Protein AF-A0A527GXH6-F1 (afdb_monomer)

Mean predicted aligned error: 3.89 Å

Nearest PDB structures (foldseek):
  8hs6-assembly3_G  TM=9.289E-01  e=4.485E-08  Brucella melitensis bv. 1 str. 16M
  8hs6-assembly1_B  TM=9.301E-01  e=9.173E-08  Brucella melitensis bv. 1 str. 16M
  8hdi-assembly2_D  TM=9.295E-01  e=1.115E-07  Brucella melitensis bv. 1 str. 16M
  5x8h-assembly1_C  TM=9.737E-01  e=6.050E-07  Chryseobacterium sp. CA49
  6lln-assembly1_A  TM=9.615E-01  e=5.669E-07  Pseudomonas aeruginosa PAO1

Structure (mmCIF, N/CA/C/O backbone):
data_AF-A0A527GXH6-F1
#
_entry.id   AF-A0A527GXH6-F1
#
loop_
_atom_site.group_PDB
_atom_site.id
_atom_site.type_symbol
_atom_site.label_atom_id
_atom_site.label_alt_id
_atom_site.label_comp_id
_atom_site.label_asym_id
_atom_site.label_entity_id
_atom_site.label_seq_id
_atom_site.pdbx_PDB_ins_code
_atom_site.Cartn_x
_atom_site.Cartn_y
_atom_site.Cartn_z
_atom_site.occupancy
_atom_site.B_iso_or_equiv
_atom_site.auth_seq_id
_atom_site.auth_comp_id
_atom_site.auth_asym_id
_atom_site.auth_atom_id
_atom_site.pdbx_PDB_model_num
ATOM 1 N N . MET A 1 1 ? -20.724 15.664 12.481 1.00 61.12 1 MET A N 1
ATOM 2 C CA . MET A 1 1 ? -19.426 14.979 12.651 1.00 61.12 1 MET A CA 1
ATOM 3 C C . MET A 1 1 ? -19.543 13.480 12.367 1.00 61.12 1 MET A C 1
ATOM 5 O O . MET A 1 1 ? -18.923 13.051 11.409 1.00 61.12 1 MET A O 1
ATOM 9 N N . ALA A 1 2 ? -20.440 12.724 13.018 1.00 71.62 2 ALA A N 1
ATOM 10 C CA . ALA A 1 2 ? -20.613 11.273 12.783 1.00 71.62 2 ALA A CA 1
ATOM 11 C C . ALA A 1 2 ? -20.874 10.830 11.319 1.00 71.62 2 ALA A C 1
ATOM 13 O O . ALA A 1 2 ? -20.436 9.764 10.898 1.00 71.62 2 ALA A O 1
ATOM 14 N N . ALA A 1 3 ? -21.579 11.635 10.515 1.00 76.25 3 ALA A N 1
ATOM 15 C CA . ALA A 1 3 ? -21.796 11.320 9.097 1.00 76.25 3 ALA A CA 1
ATOM 16 C C . ALA A 1 3 ? -20.503 11.400 8.264 1.00 76.25 3 ALA A C 1
ATOM 18 O O . ALA A 1 3 ? -20.325 10.612 7.341 1.00 76.25 3 ALA A O 1
ATOM 19 N N . LEU A 1 4 ? -19.600 12.322 8.615 1.00 72.56 4 LEU A N 1
ATOM 20 C CA . LEU A 1 4 ? -18.325 12.508 7.927 1.00 72.56 4 LEU A CA 1
ATOM 21 C C . LEU A 1 4 ? -17.381 11.337 8.219 1.00 72.56 4 LEU A C 1
ATOM 23 O O . LEU A 1 4 ? -16.821 10.769 7.291 1.00 72.56 4 LEU A O 1
ATOM 27 N N . GLU A 1 5 ? -17.289 10.912 9.482 1.00 77.62 5 GLU A N 1
ATOM 28 C CA . GLU A 1 5 ? -16.522 9.719 9.875 1.00 77.62 5 GLU A CA 1
ATOM 29 C C . GLU A 1 5 ? -17.008 8.467 9.140 1.00 77.62 5 GLU A C 1
ATOM 31 O O . GLU A 1 5 ? -16.206 7.681 8.652 1.00 77.62 5 GLU A O 1
ATOM 36 N N . LYS A 1 6 ? -18.329 8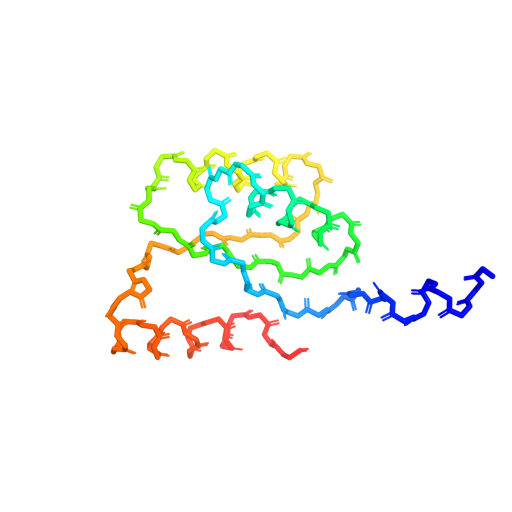.307 8.991 1.00 80.31 6 LYS A N 1
ATOM 37 C CA . LYS A 1 6 ? -18.907 7.163 8.280 1.00 80.31 6 LYS A CA 1
ATOM 38 C C . LYS A 1 6 ? -18.653 7.198 6.767 1.00 80.31 6 LYS A C 1
ATOM 40 O O . LYS A 1 6 ? -18.555 6.140 6.157 1.00 80.31 6 LYS A O 1
ATOM 45 N N . MET A 1 7 ? -18.559 8.383 6.153 1.00 79.81 7 MET A N 1
ATOM 46 C CA . MET A 1 7 ? -18.245 8.521 4.720 1.00 79.81 7 MET A CA 1
ATOM 47 C C . MET A 1 7 ? -16.794 8.150 4.389 1.00 79.81 7 MET A C 1
ATOM 49 O O . MET A 1 7 ? -16.531 7.750 3.259 1.00 79.81 7 MET A O 1
ATOM 53 N N . PHE A 1 8 ? -15.881 8.255 5.358 1.00 80.62 8 PHE A N 1
ATOM 54 C CA . PHE A 1 8 ? -14.451 7.978 5.182 1.00 80.62 8 PHE A CA 1
ATOM 55 C C . PHE A 1 8 ? -13.964 6.763 5.988 1.00 80.62 8 PHE A C 1
ATOM 57 O O . PHE A 1 8 ? -12.767 6.605 6.217 1.00 80.62 8 PHE A O 1
ATOM 64 N N . ASP A 1 9 ? -14.877 5.885 6.406 1.00 88.56 9 ASP A N 1
ATOM 65 C CA . ASP A 1 9 ? -14.530 4.669 7.137 1.00 88.56 9 ASP A CA 1
ATOM 66 C C . ASP A 1 9 ? -13.948 3.603 6.197 1.00 88.56 9 ASP A C 1
ATOM 68 O O . ASP A 1 9 ? -14.657 2.993 5.391 1.00 88.56 9 ASP A O 1
ATOM 72 N N . VAL A 1 10 ? -12.643 3.372 6.323 1.00 93.38 10 VAL A N 1
ATOM 73 C CA . VAL A 1 10 ? -11.886 2.384 5.542 1.00 93.38 10 VAL A CA 1
ATOM 74 C C . VAL A 1 10 ? -11.496 1.151 6.358 1.00 93.38 10 VAL A C 1
ATOM 76 O O . VAL A 1 10 ? -10.746 0.301 5.874 1.00 93.38 10 VAL A O 1
ATOM 79 N N . ARG A 1 11 ? -12.021 1.003 7.581 1.00 93.19 11 ARG A N 1
ATOM 80 C CA . ARG A 1 11 ? -11.687 -0.135 8.445 1.00 93.19 11 ARG A CA 1
ATOM 81 C C . ARG A 1 11 ? -12.023 -1.459 7.766 1.00 93.19 11 ARG A C 1
ATOM 83 O O . ARG A 1 11 ? -13.131 -1.671 7.272 1.00 93.19 11 ARG A O 1
ATOM 90 N N . GLY A 1 12 ? -11.047 -2.362 7.752 1.00 90.62 12 GLY A N 1
ATOM 91 C CA . GLY A 1 12 ? -11.159 -3.690 7.154 1.00 90.62 12 GLY A CA 1
ATOM 92 C C . GLY A 1 12 ? -11.191 -3.709 5.624 1.00 90.62 12 GLY A C 1
ATOM 93 O O . GLY A 1 12 ? -11.308 -4.794 5.063 1.00 90.62 12 GLY A O 1
ATOM 94 N N . LYS A 1 13 ? -11.085 -2.556 4.948 1.00 92.69 13 LYS A N 1
ATOM 95 C CA . LYS A 1 13 ? -11.034 -2.475 3.484 1.00 92.69 13 LYS A CA 1
ATOM 96 C C . LYS A 1 13 ? -9.630 -2.731 2.965 1.00 92.69 13 LYS A C 1
ATOM 98 O O . LYS A 1 13 ? -8.649 -2.334 3.589 1.00 92.69 13 LYS A O 1
ATOM 103 N N . SER A 1 14 ? -9.550 -3.329 1.785 1.00 94.00 14 SER A N 1
ATOM 104 C CA . SER A 1 14 ? -8.304 -3.444 1.029 1.00 94.00 14 SER A CA 1
ATOM 105 C C . SER A 1 14 ? -8.086 -2.197 0.170 1.00 94.00 14 SER A C 1
ATOM 107 O O . SER A 1 14 ? -8.960 -1.811 -0.606 1.00 94.00 14 SER A O 1
ATOM 109 N N . VAL A 1 15 ? -6.918 -1.565 0.290 1.00 95.19 15 VAL A N 1
ATOM 110 C CA . VAL A 1 15 ? -6.566 -0.320 -0.410 1.00 95.19 15 VAL A CA 1
ATOM 111 C C . VAL A 1 15 ? -5.256 -0.505 -1.165 1.00 95.19 15 VAL A C 1
ATOM 113 O O . VAL A 1 15 ? -4.296 -1.045 -0.627 1.00 95.19 15 VAL A O 1
ATOM 116 N N . ILE A 1 16 ? -5.199 -0.025 -2.408 1.00 96.25 16 ILE A N 1
ATOM 117 C CA . ILE A 1 16 ? -3.960 0.054 -3.188 1.00 96.25 16 ILE A CA 1
ATOM 118 C C . ILE A 1 16 ? -3.565 1.520 -3.320 1.00 96.25 16 ILE A C 1
ATOM 120 O O . ILE A 1 16 ? -4.367 2.341 -3.763 1.00 96.25 16 ILE A O 1
ATOM 124 N N . VAL A 1 17 ? -2.317 1.832 -2.980 1.00 96.88 17 VAL A N 1
ATOM 125 C CA . VAL A 1 17 ? -1.728 3.162 -3.143 1.00 96.88 17 VAL A CA 1
ATOM 126 C C . VAL A 1 17 ? -0.564 3.075 -4.122 1.00 96.88 17 VAL A C 1
ATOM 128 O O . VAL A 1 17 ? 0.461 2.460 -3.836 1.00 96.88 17 VAL A O 1
ATOM 131 N N . THR A 1 18 ? -0.715 3.686 -5.295 1.00 96.38 18 THR A N 1
ATOM 132 C CA . THR A 1 18 ? 0.361 3.789 -6.290 1.00 96.38 18 THR A CA 1
ATOM 133 C C . THR A 1 18 ? 1.246 5.003 -6.026 1.00 96.38 18 THR A C 1
ATOM 135 O O . THR A 1 18 ? 0.728 6.060 -5.672 1.00 96.38 18 THR A O 1
ATOM 138 N N . GLY A 1 19 ? 2.554 4.887 -6.261 1.00 96.00 19 GLY A N 1
ATOM 139 C CA . GLY A 1 19 ? 3.512 5.953 -5.952 1.00 96.00 19 GLY A CA 1
ATOM 140 C C . GLY A 1 19 ? 3.690 6.161 -4.444 1.00 96.00 19 GLY A C 1
ATOM 141 O O . GLY A 1 19 ? 3.920 7.284 -4.000 1.00 96.00 19 GLY A O 1
ATOM 142 N N . GLY A 1 20 ? 3.472 5.114 -3.642 1.00 96.50 20 GLY A N 1
ATOM 143 C CA . GLY A 1 20 ? 3.429 5.221 -2.184 1.00 96.50 20 GLY A CA 1
ATOM 144 C C . GLY A 1 20 ? 4.775 5.080 -1.478 1.00 96.50 20 GLY A C 1
ATOM 145 O O . GLY A 1 20 ? 4.790 5.074 -0.255 1.00 96.50 20 GLY A O 1
ATOM 146 N N . ALA A 1 21 ? 5.895 4.980 -2.201 1.00 96.06 21 ALA A N 1
ATOM 147 C CA . ALA A 1 21 ? 7.222 4.938 -1.581 1.00 96.06 21 ALA A CA 1
ATOM 148 C C . ALA A 1 21 ? 7.705 6.307 -1.062 1.00 96.06 21 ALA A C 1
ATOM 150 O O . ALA A 1 21 ? 8.772 6.382 -0.455 1.00 96.06 21 ALA A O 1
ATOM 151 N N . SER A 1 22 ? 6.992 7.404 -1.361 1.00 96.62 22 SER A N 1
ATOM 152 C CA . SER A 1 22 ? 7.336 8.750 -0.882 1.00 96.62 22 SER A CA 1
ATOM 153 C C . SER A 1 22 ? 6.175 9.750 -0.990 1.00 96.62 22 SER A C 1
ATOM 155 O O . SER A 1 22 ? 5.151 9.490 -1.629 1.00 96.62 22 SER A O 1
ATOM 157 N N . GLY A 1 23 ? 6.350 10.929 -0.385 1.00 96.31 23 GLY A N 1
ATOM 158 C CA . GLY A 1 23 ? 5.506 12.104 -0.607 1.00 96.31 23 GLY A CA 1
ATOM 159 C C . GLY A 1 23 ? 4.030 11.882 -0.270 1.00 96.31 23 GLY A C 1
ATOM 160 O O . GLY A 1 23 ? 3.688 11.347 0.780 1.00 96.31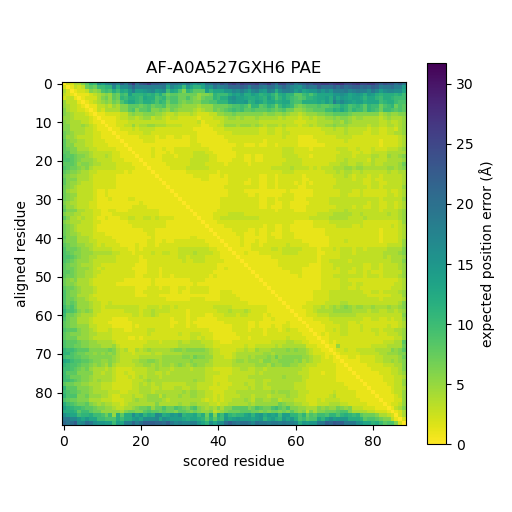 23 GLY A O 1
ATOM 161 N N . ILE A 1 24 ? 3.143 12.317 -1.169 1.00 97.44 24 ILE A N 1
ATOM 162 C CA . ILE A 1 24 ? 1.688 12.246 -0.961 1.00 97.44 24 ILE A CA 1
ATOM 163 C C . ILE A 1 24 ? 1.202 10.793 -0.924 1.00 97.44 24 ILE A C 1
ATOM 165 O O . ILE A 1 24 ? 0.351 10.459 -0.106 1.00 97.44 24 ILE A O 1
ATOM 169 N N . GLY A 1 25 ? 1.746 9.921 -1.779 1.00 96.88 25 GLY A N 1
ATOM 170 C CA . GLY A 1 25 ? 1.369 8.509 -1.789 1.00 96.88 25 GLY A CA 1
ATOM 171 C C . GLY A 1 25 ? 1.712 7.830 -0.464 1.00 96.88 25 GLY A C 1
ATOM 172 O O . GLY A 1 25 ? 0.878 7.126 0.095 1.00 96.88 25 GLY A O 1
ATOM 173 N N . GLN A 1 26 ? 2.898 8.105 0.082 1.00 97.62 26 GLN A N 1
ATOM 174 C CA . GLN A 1 26 ? 3.272 7.631 1.414 1.00 97.62 26 GLN A CA 1
ATOM 175 C C . GLN A 1 26 ? 2.287 8.120 2.486 1.00 97.62 26 GLN A C 1
ATOM 177 O O . GLN A 1 26 ? 1.766 7.303 3.240 1.00 97.62 26 GLN A O 1
ATOM 182 N N . ALA A 1 27 ? 1.971 9.419 2.513 1.00 97.38 27 ALA A N 1
ATOM 183 C CA . ALA A 1 27 ? 1.037 9.979 3.493 1.00 97.38 27 ALA A CA 1
ATOM 184 C C . ALA A 1 27 ? -0.363 9.337 3.405 1.00 97.38 27 ALA A C 1
ATOM 186 O O . ALA A 1 27 ? -1.002 9.082 4.425 1.00 97.38 27 ALA A O 1
ATOM 187 N N . TYR A 1 28 ? -0.836 9.020 2.192 1.00 96.88 28 TYR A N 1
ATOM 188 C CA . TYR A 1 28 ? -2.079 8.266 2.011 1.00 96.88 28 TYR A CA 1
ATOM 189 C C . TYR A 1 28 ? -1.973 6.826 2.519 1.00 96.88 28 TYR A C 1
ATOM 191 O O . TYR A 1 28 ? -2.917 6.328 3.126 1.00 96.88 28 TYR A O 1
ATOM 199 N N . ALA A 1 29 ? -0.855 6.142 2.279 1.00 97.56 29 ALA A N 1
ATOM 200 C CA . ALA A 1 29 ? -0.659 4.786 2.782 1.00 97.56 29 ALA A CA 1
ATOM 201 C C . ALA A 1 29 ? -0.658 4.751 4.320 1.00 97.56 29 ALA A C 1
ATOM 203 O O . ALA A 1 29 ? -1.303 3.885 4.907 1.00 97.56 29 ALA A O 1
ATOM 204 N N . GLU A 1 30 ? 0.005 5.722 4.952 1.00 96.56 30 GLU A N 1
ATOM 205 C CA . GLU A 1 30 ? 0.043 5.894 6.406 1.00 96.56 30 GLU A CA 1
ATOM 206 C C . GLU A 1 30 ? -1.359 6.131 6.975 1.00 96.56 30 GLU A C 1
ATOM 208 O O . GLU A 1 30 ? -1.838 5.321 7.768 1.00 96.56 30 GLU A O 1
ATOM 213 N N . ILE A 1 31 ? -2.073 7.161 6.502 1.00 95.25 31 ILE A N 1
ATOM 214 C CA . ILE A 1 31 ? -3.383 7.514 7.066 1.00 95.25 31 ILE A CA 1
ATOM 215 C C . ILE A 1 31 ? -4.425 6.406 6.856 1.00 95.25 31 ILE A C 1
ATOM 217 O O . ILE A 1 31 ? -5.244 6.154 7.737 1.00 95.25 31 ILE A O 1
ATOM 221 N N . MET A 1 32 ? -4.401 5.704 5.718 1.00 95.62 32 MET A N 1
ATOM 222 C CA . MET A 1 32 ? -5.338 4.606 5.453 1.00 95.62 32 MET A CA 1
ATOM 223 C C . MET A 1 32 ? -5.079 3.419 6.387 1.00 95.62 32 MET A C 1
ATOM 225 O O . MET A 1 32 ? -6.028 2.839 6.918 1.00 95.62 32 MET A O 1
ATOM 229 N N . ALA A 1 33 ? -3.808 3.080 6.621 1.00 96.00 33 ALA A N 1
ATOM 230 C CA . ALA A 1 33 ? -3.430 2.018 7.546 1.00 96.00 33 ALA A CA 1
ATOM 231 C C . ALA A 1 33 ? -3.771 2.378 9.003 1.00 96.00 33 ALA A C 1
ATOM 233 O O . ALA A 1 33 ? -4.305 1.537 9.725 1.00 96.00 33 ALA A O 1
ATOM 234 N N . GLU A 1 34 ? -3.549 3.631 9.419 1.00 94.06 34 GLU A N 1
ATOM 235 C CA . GLU A 1 34 ? -3.968 4.144 10.735 1.00 94.06 34 GLU A CA 1
ATOM 236 C C . GLU A 1 34 ? -5.485 4.027 10.949 1.00 94.06 34 GLU A C 1
ATOM 238 O O . GLU A 1 34 ? -5.945 3.727 12.051 1.00 94.06 34 GLU A O 1
ATOM 243 N N . HIS A 1 35 ? -6.273 4.185 9.882 1.00 92.94 35 HIS A N 1
ATOM 244 C CA . HIS A 1 35 ? -7.727 4.007 9.902 1.00 92.94 35 HIS A CA 1
ATOM 245 C C . HIS A 1 35 ? -8.163 2.549 9.672 1.00 92.94 35 HIS A C 1
ATOM 247 O O . HIS A 1 35 ? -9.332 2.285 9.395 1.00 92.94 35 HIS A O 1
ATOM 253 N N . GLY A 1 36 ? -7.254 1.582 9.822 1.00 92.94 36 GLY A N 1
ATOM 254 C CA . GLY A 1 36 ? -7.563 0.153 9.841 1.00 92.94 36 GLY A CA 1
ATOM 255 C C . GLY A 1 36 ? -7.794 -0.481 8.470 1.00 92.94 36 GLY A C 1
ATOM 256 O O . GLY A 1 36 ? -8.384 -1.564 8.404 1.00 92.94 36 GLY A O 1
ATOM 257 N N . ALA A 1 37 ? -7.373 0.170 7.384 1.00 95.81 37 ALA A N 1
ATOM 258 C CA . ALA A 1 37 ? -7.322 -0.461 6.072 1.00 95.81 37 ALA A CA 1
ATOM 259 C C . ALA A 1 37 ? -6.133 -1.428 5.967 1.00 95.81 37 ALA A C 1
ATOM 261 O O . ALA A 1 37 ? -5.097 -1.246 6.607 1.00 95.81 37 ALA A O 1
ATOM 262 N N . LYS A 1 38 ? -6.264 -2.424 5.089 1.00 96.25 38 LYS A N 1
ATOM 263 C CA . LYS A 1 38 ? -5.157 -3.266 4.631 1.00 96.25 38 LYS A CA 1
ATOM 264 C C . LYS A 1 38 ? -4.557 -2.631 3.388 1.00 96.25 38 LYS A C 1
ATOM 266 O O . LYS A 1 38 ? -5.210 -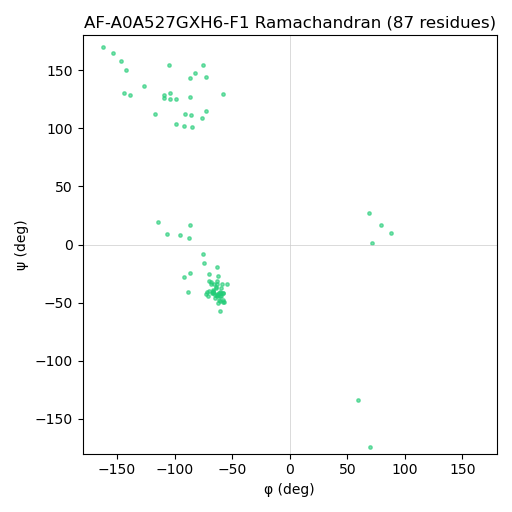2.576 2.345 1.00 96.25 38 LYS A O 1
ATOM 271 N N . VAL A 1 39 ? -3.334 -2.136 3.488 1.00 97.00 39 VAL A N 1
ATOM 272 C CA . VAL A 1 39 ? -2.738 -1.293 2.453 1.00 97.00 39 VAL A CA 1
ATOM 273 C C . VAL A 1 39 ? -1.724 -2.076 1.622 1.00 97.00 39 VAL A C 1
ATOM 275 O O . VAL A 1 39 ? -0.802 -2.703 2.137 1.00 97.00 39 VAL A O 1
ATOM 278 N N . CYS A 1 40 ? -1.851 -2.000 0.303 1.00 97.56 40 CYS A N 1
ATOM 279 C CA . CYS A 1 40 ? -0.816 -2.417 -0.627 1.00 97.56 40 CYS A CA 1
ATOM 280 C C . CYS A 1 40 ? -0.197 -1.197 -1.303 1.00 97.56 40 CYS A C 1
ATOM 282 O O . CYS A 1 40 ? -0.906 -0.398 -1.913 1.00 97.56 40 CYS A O 1
ATOM 284 N N . ILE A 1 41 ? 1.124 -1.068 -1.229 1.00 98.00 41 ILE A N 1
ATOM 285 C CA . ILE A 1 41 ? 1.849 0.015 -1.892 1.00 98.00 41 ILE A CA 1
ATOM 286 C C . ILE A 1 41 ? 2.424 -0.497 -3.209 1.00 98.00 41 ILE A C 1
ATOM 288 O O . ILE A 1 41 ? 3.170 -1.475 -3.213 1.00 98.00 41 ILE A O 1
ATOM 292 N N . PHE A 1 42 ? 2.110 0.174 -4.314 1.00 97.50 42 PHE A N 1
ATOM 293 C CA . PHE A 1 42 ? 2.748 -0.041 -5.612 1.00 97.50 42 PHE A CA 1
ATOM 294 C C . PHE A 1 42 ? 3.733 1.085 -5.891 1.00 97.50 42 PHE A C 1
ATOM 296 O O . PHE A 1 42 ? 3.352 2.255 -5.882 1.00 97.50 42 PHE A O 1
ATOM 303 N N . ASP A 1 43 ? 4.985 0.745 -6.172 1.00 97.25 43 ASP A N 1
ATOM 304 C CA . ASP A 1 43 ? 6.001 1.731 -6.541 1.00 97.25 43 ASP A CA 1
ATOM 305 C C . ASP A 1 43 ? 7.101 1.114 -7.417 1.00 97.25 43 ASP A C 1
ATOM 307 O O . ASP A 1 43 ? 7.238 -0.105 -7.496 1.00 97.25 43 ASP A O 1
ATOM 311 N N . LEU A 1 44 ? 7.899 1.958 -8.068 1.00 96.44 44 LEU A N 1
ATOM 312 C CA . LEU A 1 44 ? 9.106 1.558 -8.790 1.00 96.44 44 LEU A CA 1
ATOM 313 C C . LEU A 1 44 ? 10.337 1.509 -7.879 1.00 96.44 44 LEU A C 1
ATOM 315 O O . LEU A 1 44 ? 11.295 0.812 -8.205 1.00 96.44 44 LEU A O 1
ATOM 319 N N . ASN A 1 45 ? 10.337 2.258 -6.771 1.00 96.69 45 ASN A N 1
ATOM 320 C CA . ASN A 1 45 ? 11.474 2.376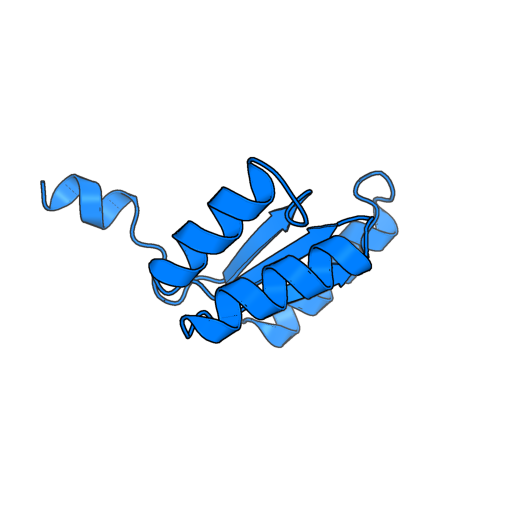 -5.865 1.00 96.69 45 ASN A CA 1
ATOM 321 C C . ASN A 1 45 ? 11.402 1.338 -4.725 1.00 96.69 45 ASN A C 1
ATOM 323 O O . ASN A 1 45 ? 10.693 1.576 -3.743 1.00 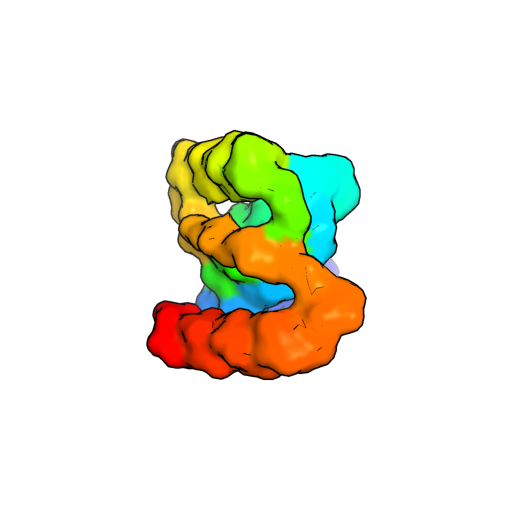96.69 45 ASN A O 1
ATOM 327 N N . PRO A 1 46 ? 12.164 0.228 -4.782 1.00 96.06 46 PRO A N 1
ATOM 328 C CA . PRO A 1 46 ? 12.122 -0.803 -3.744 1.00 96.06 46 PRO A CA 1
ATOM 329 C C . PRO A 1 46 ? 12.603 -0.299 -2.375 1.00 96.06 46 PRO A C 1
ATOM 331 O O . PRO A 1 46 ? 12.015 -0.646 -1.359 1.00 96.06 46 PRO A O 1
ATOM 334 N N . ALA A 1 47 ? 13.618 0.569 -2.328 1.00 97.25 47 ALA A N 1
ATOM 335 C CA . ALA A 1 47 ? 14.173 1.051 -1.062 1.00 97.25 47 ALA A CA 1
ATOM 336 C C . ALA A 1 47 ? 13.208 1.993 -0.322 1.00 97.25 47 ALA A C 1
ATOM 338 O O . ALA A 1 47 ? 13.069 1.926 0.901 1.00 97.25 47 ALA A O 1
ATOM 339 N N . GLY A 1 48 ? 12.520 2.865 -1.066 1.00 97.12 48 GLY A N 1
ATOM 340 C CA . GLY A 1 48 ? 11.479 3.720 -0.491 1.00 97.12 48 GLY A CA 1
ATOM 341 C C . GLY A 1 48 ? 10.278 2.897 -0.024 1.00 97.12 48 GLY A C 1
ATOM 342 O O . GLY A 1 48 ? 9.789 3.090 1.082 1.00 97.12 48 GLY A O 1
ATOM 343 N N . LEU A 1 49 ? 9.877 1.903 -0.819 1.00 97.25 49 LEU A N 1
ATOM 344 C CA . LEU A 1 49 ? 8.799 0.974 -0.494 1.00 97.25 49 LEU A CA 1
ATOM 345 C C . LEU A 1 49 ? 9.069 0.213 0.815 1.00 97.25 49 LEU A C 1
ATOM 347 O O . LEU A 1 49 ? 8.205 0.189 1.690 1.00 97.25 49 LEU A O 1
ATOM 351 N N . ASP A 1 50 ? 10.271 -0.343 0.985 1.00 97.81 50 ASP A N 1
ATOM 352 C CA . ASP A 1 50 ? 10.681 -1.024 2.220 1.00 97.81 50 ASP A CA 1
ATOM 353 C C . ASP A 1 50 ? 10.656 -0.076 3.426 1.00 97.81 50 ASP A C 1
ATOM 355 O O . ASP A 1 50 ? 10.175 -0.441 4.501 1.00 97.81 50 ASP A O 1
ATOM 359 N N . THR A 1 51 ? 11.115 1.164 3.232 1.00 97.75 51 THR A N 1
ATOM 360 C CA . THR A 1 51 ? 11.115 2.203 4.269 1.00 97.75 51 THR A CA 1
ATOM 361 C C . THR A 1 51 ? 9.694 2.541 4.721 1.00 97.75 51 THR A C 1
ATOM 363 O O . THR A 1 51 ? 9.402 2.506 5.917 1.00 97.75 51 THR A O 1
ATOM 366 N N . THR A 1 52 ? 8.786 2.817 3.781 1.00 97.81 52 THR A N 1
ATOM 367 C CA . THR A 1 52 ? 7.388 3.151 4.088 1.00 97.81 52 THR A CA 1
ATOM 368 C C . THR A 1 52 ? 6.657 1.978 4.737 1.00 97.81 52 THR A C 1
ATOM 370 O O . THR A 1 52 ? 5.959 2.154 5.735 1.00 97.81 52 THR A O 1
ATOM 373 N N . VAL A 1 53 ? 6.847 0.758 4.224 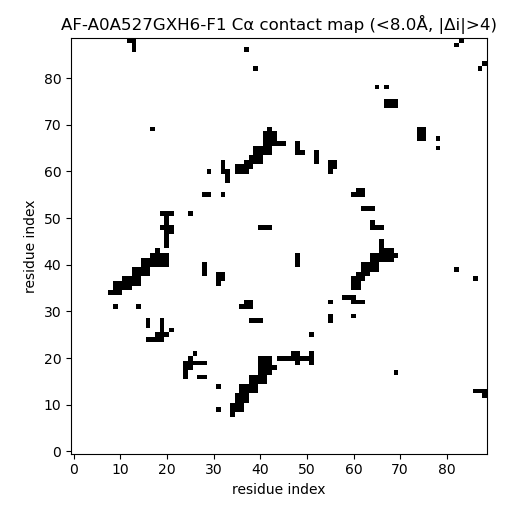1.00 98.19 53 VAL A N 1
ATOM 374 C CA . VAL A 1 53 ? 6.251 -0.454 4.807 1.00 98.19 53 VAL A CA 1
ATOM 375 C C . VAL A 1 53 ? 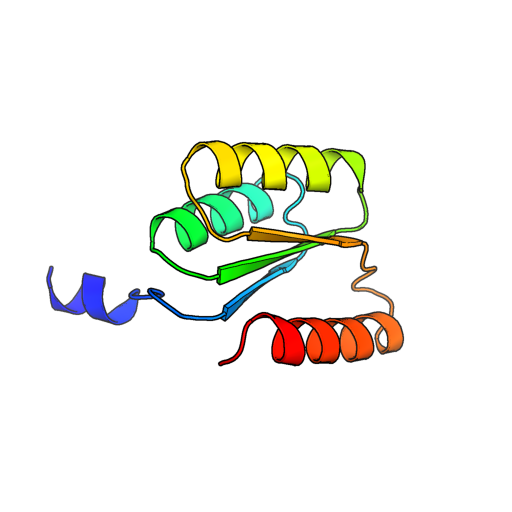6.730 -0.661 6.243 1.00 98.19 53 VAL A C 1
ATOM 377 O O . VAL A 1 53 ? 5.918 -0.973 7.114 1.00 98.19 53 VAL A O 1
ATOM 380 N N . ALA A 1 54 ? 8.026 -0.484 6.509 1.00 98.06 54 ALA A N 1
ATOM 381 C CA . ALA A 1 54 ? 8.573 -0.605 7.855 1.00 98.06 54 ALA A CA 1
ATOM 382 C C . ALA A 1 54 ? 7.987 0.448 8.807 1.00 98.06 54 ALA A C 1
ATOM 384 O O . ALA A 1 54 ? 7.585 0.098 9.917 1.00 98.06 54 ALA A O 1
ATOM 385 N N . ALA A 1 55 ? 7.883 1.704 8.364 1.00 97.00 55 ALA A N 1
ATOM 386 C CA . ALA A 1 55 ? 7.322 2.794 9.159 1.00 97.00 55 ALA A CA 1
ATOM 387 C C . ALA A 1 55 ? 5.857 2.533 9.554 1.00 97.00 55 ALA A C 1
ATOM 389 O O . ALA A 1 55 ? 5.514 2.597 10.733 1.00 97.00 55 ALA A O 1
ATOM 390 N N . ILE A 1 56 ? 5.011 2.148 8.595 1.00 97.88 56 ILE A N 1
ATOM 391 C CA . ILE A 1 56 ? 3.588 1.867 8.847 1.00 97.88 56 ILE A CA 1
ATOM 392 C C . ILE A 1 56 ? 3.413 0.628 9.741 1.00 97.88 56 ILE A C 1
ATOM 394 O O . ILE A 1 56 ? 2.579 0.615 10.646 1.00 97.88 56 ILE A O 1
ATOM 398 N N . ARG A 1 57 ? 4.216 -0.424 9.541 1.00 97.62 57 ARG A N 1
ATOM 399 C CA . ARG A 1 57 ? 4.162 -1.615 10.407 1.00 97.62 57 ARG A CA 1
ATOM 400 C C . ARG A 1 57 ? 4.609 -1.322 11.834 1.00 97.62 57 ARG A C 1
ATOM 402 O O . ARG A 1 57 ? 4.068 -1.921 12.758 1.00 97.62 57 ARG A O 1
ATOM 409 N N . ALA A 1 58 ? 5.567 -0.415 12.028 1.00 97.25 58 ALA A N 1
ATOM 410 C CA . ALA A 1 58 ? 6.043 -0.038 13.358 1.00 97.25 58 ALA A CA 1
ATOM 411 C C . ALA A 1 58 ? 4.938 0.593 14.223 1.00 97.25 58 ALA A C 1
ATOM 413 O O . ALA A 1 58 ? 4.972 0.455 15.444 1.00 97.25 58 ALA A O 1
ATOM 414 N N . VAL A 1 59 ? 3.937 1.221 13.598 1.00 94.94 59 VAL A N 1
ATOM 415 C CA . VAL A 1 59 ? 2.750 1.769 14.277 1.00 94.94 59 VAL A CA 1
ATOM 416 C C . VAL A 1 59 ? 1.549 0.810 14.276 1.00 94.94 59 VAL A C 1
ATOM 418 O O . VAL A 1 59 ? 0.460 1.179 14.703 1.00 94.94 59 VAL A O 1
ATOM 421 N N . GLY A 1 60 ? 1.743 -0.441 13.840 1.00 95.81 60 GLY A N 1
ATOM 422 C CA . GLY A 1 60 ? 0.728 -1.499 13.876 1.00 95.81 60 GLY A CA 1
ATOM 423 C C . GLY A 1 60 ? -0.192 -1.575 12.654 1.00 95.81 60 GLY A C 1
ATOM 424 O O . GLY A 1 60 ? -1.172 -2.316 12.693 1.00 95.81 60 GLY A O 1
ATOM 425 N N . GLY A 1 61 ? 0.103 -0.846 11.573 1.00 96.38 61 GLY A N 1
ATOM 426 C CA . GLY A 1 61 ? -0.682 -0.895 10.339 1.00 96.38 61 GLY A CA 1
ATOM 427 C C . GLY A 1 61 ? -0.489 -2.194 9.544 1.00 96.38 61 GLY A C 1
ATOM 428 O O . GLY A 1 61 ? 0.619 -2.736 9.465 1.00 96.38 61 GLY A O 1
ATOM 429 N N . ASP A 1 62 ? -1.559 -2.677 8.903 1.00 96.06 62 ASP A N 1
ATOM 430 C CA . ASP A 1 62 ? -1.506 -3.817 7.979 1.00 96.06 62 ASP A CA 1
ATOM 431 C C . ASP A 1 62 ? -1.113 -3.329 6.580 1.00 96.06 62 ASP A C 1
ATOM 433 O O . ASP A 1 62 ? -1.922 -2.760 5.846 1.00 96.06 62 ASP A O 1
ATOM 437 N N . VAL A 1 63 ? 0.160 -3.515 6.224 1.00 97.62 63 VAL A N 1
ATOM 438 C CA . VAL A 1 63 ? 0.697 -3.061 4.939 1.00 97.62 63 VAL A CA 1
ATOM 439 C C . VAL A 1 63 ? 1.701 -4.039 4.338 1.00 97.62 63 VAL A C 1
ATOM 441 O O . VAL A 1 63 ? 2.455 -4.731 5.036 1.00 97.62 63 VAL A O 1
ATOM 444 N N . TRP A 1 64 ? 1.775 -4.068 3.010 1.00 96.88 64 TRP A N 1
ATOM 445 C CA . TRP A 1 64 ? 2.912 -4.615 2.274 1.00 96.88 64 TRP A CA 1
ATOM 446 C C . TRP A 1 64 ? 3.147 -3.840 0.980 1.00 96.88 64 TRP A C 1
ATOM 448 O O . TRP A 1 64 ? 2.247 -3.203 0.439 1.00 96.88 64 TRP A O 1
ATOM 458 N N . GLY A 1 65 ? 4.366 -3.925 0.466 1.00 96.19 65 GLY A N 1
ATOM 459 C CA . GLY A 1 65 ? 4.729 -3.306 -0.796 1.00 96.19 65 GLY A CA 1
ATOM 460 C C . GLY A 1 65 ? 4.846 -4.319 -1.932 1.00 96.19 65 GLY A C 1
ATOM 461 O O . GLY A 1 65 ? 5.122 -5.502 -1.709 1.00 96.19 65 GLY A O 1
ATOM 462 N N . GLN A 1 66 ? 4.655 -3.843 -3.157 1.00 95.81 66 GLN A N 1
ATOM 463 C CA . GLN A 1 66 ? 4.922 -4.569 -4.386 1.00 95.81 66 GLN A CA 1
ATOM 464 C C . GLN A 1 66 ? 5.576 -3.632 -5.404 1.00 95.81 66 GLN A C 1
ATOM 466 O O . GLN A 1 66 ? 5.053 -2.560 -5.705 1.00 95.81 66 GLN A O 1
ATOM 471 N N . VAL A 1 67 ? 6.708 -4.057 -5.968 1.00 96.25 67 VAL A N 1
ATOM 472 C CA . VAL A 1 67 ? 7.352 -3.2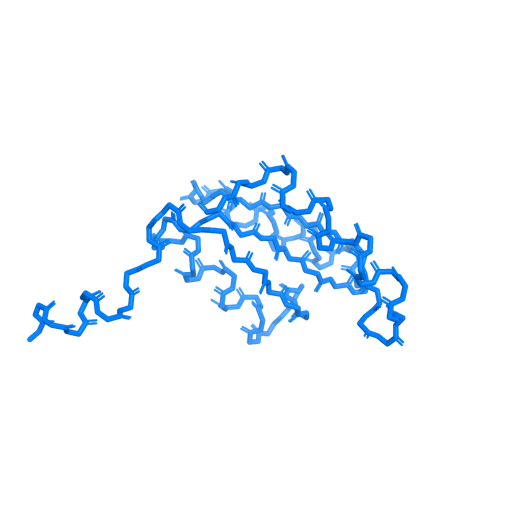98 -7.043 1.00 96.25 67 VAL A CA 1
ATOM 473 C C . VAL A 1 67 ? 6.526 -3.463 -8.317 1.00 96.25 67 VAL A C 1
ATOM 475 O O . VAL A 1 67 ? 6.384 -4.579 -8.823 1.00 96.25 67 VAL A O 1
ATOM 478 N N . VAL A 1 68 ? 5.943 -2.370 -8.811 1.00 95.69 68 VAL A N 1
ATOM 479 C CA . VAL A 1 68 ? 5.059 -2.366 -9.984 1.00 95.69 68 VAL A CA 1
ATOM 480 C C . VAL A 1 68 ? 5.277 -1.092 -10.789 1.00 95.69 68 VAL A C 1
ATOM 482 O O . VAL A 1 68 ? 5.217 0.017 -10.262 1.00 95.69 68 VAL A O 1
ATOM 485 N N . ASN A 1 69 ? 5.476 -1.251 -12.098 1.00 93.38 69 ASN A N 1
ATOM 486 C CA . ASN A 1 69 ? 5.436 -0.138 -13.033 1.00 93.38 69 ASN A CA 1
ATOM 487 C C . ASN A 1 69 ? 3.992 0.119 -13.474 1.00 93.38 69 ASN A C 1
ATOM 489 O O . ASN A 1 69 ? 3.425 -0.672 -14.222 1.00 93.38 69 ASN A O 1
ATOM 493 N N . VAL A 1 70 ? 3.416 1.250 -13.071 1.00 90.81 70 VAL A N 1
ATOM 494 C CA . VAL A 1 70 ? 2.053 1.646 -13.471 1.00 90.81 70 VAL A CA 1
ATOM 495 C C . VAL A 1 70 ? 1.896 1.884 -14.981 1.00 90.81 70 VAL A C 1
ATOM 497 O O . VAL A 1 70 ? 0.779 1.839 -15.493 1.00 90.81 70 VAL A O 1
ATOM 500 N N . GLY A 1 71 ? 2.996 2.111 -15.709 1.00 91.81 71 GLY A N 1
ATOM 501 C CA . GLY A 1 71 ? 3.006 2.206 -17.172 1.00 91.81 71 GLY A CA 1
ATOM 502 C C . GLY A 1 71 ? 2.861 0.855 -17.885 1.00 91.81 71 GLY A C 1
ATOM 503 O O . GLY A 1 71 ? 2.533 0.826 -19.070 1.00 91.81 71 GLY A O 1
ATOM 504 N N . ASP A 1 72 ? 3.064 -0.259 -17.175 1.00 92.94 72 ASP A N 1
ATOM 505 C CA . ASP A 1 72 ? 2.885 -1.612 -17.695 1.00 92.94 72 ASP A CA 1
ATOM 506 C C . ASP A 1 72 ? 1.515 -2.165 -17.277 1.00 92.94 72 ASP A C 1
ATOM 508 O O . ASP A 1 72 ? 1.283 -2.593 -16.143 1.00 92.94 72 ASP A O 1
ATOM 512 N N . ARG A 1 73 ? 0.583 -2.177 -18.234 1.00 91.25 73 ARG A N 1
ATOM 513 C CA . ARG A 1 73 ? -0.792 -2.647 -18.013 1.00 91.25 73 ARG A CA 1
ATOM 514 C C . ARG A 1 73 ? -0.862 -4.128 -17.638 1.00 91.25 73 ARG A C 1
ATOM 516 O O . ARG A 1 73 ? -1.738 -4.501 -16.861 1.00 91.25 73 ARG A O 1
ATOM 523 N N . ALA A 1 74 ? 0.028 -4.962 -18.177 1.00 91.88 74 ALA A N 1
ATOM 524 C CA . ALA A 1 74 ? 0.041 -6.390 -17.879 1.00 91.88 74 ALA A CA 1
ATOM 525 C C . ALA A 1 74 ? 0.562 -6.639 -16.458 1.00 91.88 74 ALA A C 1
ATOM 527 O O . ALA A 1 74 ? -0.038 -7.410 -15.706 1.00 91.88 74 ALA A O 1
ATOM 528 N N . ALA A 1 75 ? 1.620 -5.926 -16.060 1.00 90.12 75 ALA A N 1
ATOM 529 C CA . ALA A 1 75 ? 2.127 -5.968 -14.692 1.00 90.12 75 ALA A CA 1
ATOM 530 C C . ALA A 1 75 ? 1.079 -5.488 -13.676 1.00 90.12 75 ALA A C 1
ATOM 532 O O . ALA A 1 75 ? 0.910 -6.119 -12.632 1.00 90.12 75 ALA A O 1
ATOM 533 N N . MET A 1 76 ? 0.339 -4.420 -13.995 1.00 93.12 76 MET A N 1
ATOM 534 C CA . MET A 1 76 ? -0.751 -3.918 -13.154 1.00 93.12 76 MET A CA 1
ATOM 535 C C . MET A 1 76 ? -1.869 -4.949 -12.974 1.00 93.12 76 MET A C 1
ATOM 537 O O . MET A 1 76 ? -2.273 -5.199 -11.842 1.00 93.12 76 MET A O 1
ATOM 541 N N . ALA A 1 77 ? -2.337 -5.585 -14.054 1.00 91.06 77 ALA A N 1
ATOM 542 C CA . ALA A 1 77 ? -3.373 -6.620 -13.974 1.00 91.06 77 ALA A CA 1
ATOM 543 C C . ALA A 1 77 ? -2.949 -7.775 -13.051 1.00 91.06 77 ALA A C 1
ATOM 545 O O . ALA A 1 77 ? -3.648 -8.098 -12.093 1.00 91.06 77 ALA A O 1
ATOM 546 N N . ALA A 1 78 ? -1.742 -8.308 -13.256 1.00 91.06 78 ALA A N 1
ATOM 547 C CA . ALA A 1 78 ? -1.200 -9.368 -12.410 1.00 91.06 78 ALA A CA 1
ATOM 548 C C . ALA A 1 78 ? -1.001 -8.925 -10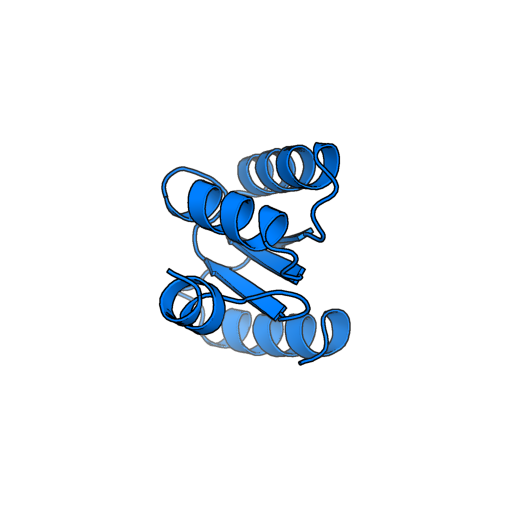.947 1.00 91.06 78 ALA A C 1
ATOM 550 O O . ALA A 1 78 ? -1.079 -9.742 -10.027 1.00 91.06 78 ALA A O 1
ATOM 551 N N . ALA A 1 79 ? -0.707 -7.645 -10.709 1.00 91.00 79 ALA A N 1
ATOM 552 C CA . ALA A 1 79 ? -0.583 -7.100 -9.365 1.00 91.00 79 ALA A CA 1
ATOM 553 C C . ALA A 1 79 ? -1.942 -6.987 -8.663 1.00 91.00 79 ALA A C 1
ATOM 555 O O . ALA A 1 79 ? -2.041 -7.358 -7.495 1.00 91.00 79 ALA A O 1
ATOM 556 N N . PHE A 1 80 ? -2.993 -6.556 -9.364 1.00 91.31 80 PHE A N 1
ATOM 557 C CA . PHE A 1 80 ? -4.348 -6.524 -8.813 1.00 91.31 80 PHE A CA 1
ATOM 558 C C . PHE A 1 80 ? -4.829 -7.914 -8.390 1.00 91.31 80 PHE A C 1
ATOM 560 O O . PHE A 1 80 ? -5.316 -8.060 -7.270 1.00 91.31 80 PHE A O 1
ATOM 567 N N . ASP A 1 81 ? -4.608 -8.938 -9.217 1.00 90.50 81 ASP A N 1
ATOM 568 C CA . ASP A 1 81 ? -4.985 -10.320 -8.886 1.00 90.50 81 ASP A CA 1
ATOM 569 C C . ASP A 1 81 ? -4.280 -10.817 -7.614 1.00 90.50 81 ASP A C 1
ATOM 571 O O . ASP A 1 81 ? -4.893 -11.430 -6.736 1.00 90.50 81 ASP A O 1
ATOM 575 N N . LYS A 1 82 ? -2.987 -10.496 -7.466 1.00 88.25 82 LYS A N 1
ATOM 576 C CA . LYS A 1 82 ? -2.213 -10.825 -6.258 1.00 88.25 82 LYS A CA 1
ATOM 577 C C . LYS A 1 82 ? -2.759 -10.128 -5.016 1.00 88.25 82 LYS A C 1
ATOM 579 O O . LYS A 1 82 ? -2.848 -10.756 -3.960 1.00 88.25 82 LYS A O 1
ATOM 584 N N . VAL A 1 83 ? -3.112 -8.845 -5.124 1.00 90.44 83 VAL A N 1
ATOM 585 C CA . VAL A 1 83 ? -3.690 -8.093 -4.002 1.00 90.44 83 VAL A CA 1
ATOM 586 C C . VAL A 1 83 ? -5.048 -8.671 -3.619 1.00 90.44 83 VAL A C 1
ATOM 588 O O . VAL A 1 83 ? -5.266 -8.929 -2.438 1.00 90.44 83 VAL A O 1
ATOM 591 N N . ALA A 1 84 ? -5.917 -8.956 -4.591 1.00 87.38 84 ALA A N 1
ATOM 592 C CA . ALA A 1 84 ? -7.228 -9.551 -4.344 1.00 87.38 84 ALA A CA 1
ATOM 593 C C . ALA A 1 84 ? -7.121 -10.900 -3.609 1.00 87.38 84 ALA A C 1
ATOM 595 O O . ALA A 1 84 ? -7.853 -11.138 -2.648 1.00 87.38 84 ALA A O 1
ATOM 596 N N . GLY A 1 85 ? -6.162 -11.750 -3.995 1.00 87.06 85 GLY A N 1
ATOM 597 C CA . GLY A 1 85 ? -5.920 -13.033 -3.329 1.00 87.06 85 GLY A CA 1
ATOM 598 C C . GLY A 1 85 ? -5.362 -12.916 -1.905 1.00 87.06 85 GLY A C 1
ATOM 599 O O . GLY A 1 85 ? -5.653 -13.763 -1.065 1.00 87.06 85 GLY A O 1
ATOM 600 N N . LYS A 1 86 ? -4.566 -11.879 -1.614 1.00 82.44 86 LYS A N 1
ATOM 601 C CA . LYS A 1 86 ? -3.915 -11.695 -0.305 1.00 82.44 86 LYS A CA 1
ATOM 602 C C . LYS A 1 86 ? -4.770 -10.920 0.699 1.00 82.44 86 LYS A C 1
ATOM 604 O O . LYS A 1 86 ? -4.771 -11.245 1.883 1.00 82.44 86 LYS A O 1
ATOM 609 N N . ALA A 1 87 ? -5.441 -9.871 0.242 1.00 75.38 87 ALA A N 1
ATOM 610 C CA . ALA A 1 87 ? -6.107 -8.901 1.105 1.00 75.38 87 ALA A CA 1
ATOM 611 C C . ALA A 1 87 ? -7.578 -9.260 1.382 1.00 75.38 87 ALA A C 1
ATOM 613 O O . ALA A 1 87 ? -8.106 -8.929 2.451 1.00 75.38 87 ALA A O 1
ATOM 614 N N . GLY A 1 88 ? -8.218 -9.973 0.445 1.00 67.88 88 GLY A N 1
ATOM 615 C CA . GLY A 1 88 ? -9.676 -10.087 0.386 1.00 67.88 88 GLY A CA 1
ATOM 616 C C . GLY A 1 88 ? -10.336 -8.760 -0.021 1.00 67.88 88 GLY A C 1
ATOM 617 O O . GLY A 1 88 ? -9.647 -7.802 -0.376 1.00 67.88 88 GLY A O 1
ATOM 618 N N . SER A 1 89 ? -11.670 -8.703 0.008 1.00 52.50 89 SER A N 1
ATOM 619 C CA . SER A 1 89 ? -12.472 -7.501 -0.300 1.00 52.50 89 SER A CA 1
ATOM 620 C C . SER A 1 89 ? -12.616 -6.553 0.886 1.00 52.50 89 SER A C 1
ATOM 622 O O . SER A 1 89 ? -13.015 -7.076 1.953 1.00 52.50 89 SER A O 1
#

Solvent-accessible surface area (backbone atoms only — not comparable to full-atom values): 4755 Å² total; per-residue (Å²): 110,73,68,58,55,64,75,68,64,42,60,69,31,56,44,78,32,66,55,19,37,44,72,69,26,26,54,51,47,45,55,43,16,74,49,45,14,39,31,36,31,29,22,79,51,62,70,36,27,54,51,44,37,51,57,37,42,75,76,69,26,48,60,47,64,45,82,42,55,84,88,36,66,68,59,43,53,58,47,51,54,53,46,50,74,71,64,46,109

Radius of gyration: 13.01 Å; Cα contacts (8 Å, |Δi|>4): 155; chains: 1; bounding box: 36×28×32 Å

Secondary structure (DSSP, 8-state):
-HHHHHHT--TT-EEEEETTTSHHHHHHHHHHHHTT-EEEEEES-HHHHHHHHHHHHHTT-EEEEEE--TT-HHHHHHHHHHHHHHH--

Foldseek 3Di:
DVVVCVVPQQALAEEEQEPCLDDPSLVVQQVSQVSHYQYEYEYQDPVSQVVSQVVSVVVPGRYHYDHADPVDPVRVVVVVVVSCVPRPD

pLDDT: mean 92.0, std 8.49, range [52.5, 98.19]

Sequence (89 aa):
MAALEKMFDVRGKSVIVTGGASGIGQAYAEIMAEHGAKVCIFDLNPAGLDTTVAAIRAVGGDVWGQVVNVGDRAAMAAAFDKVAGKAGS